Protein AF-A0A8X6QR42-F1 (afdb_monomer_lite)

Sequence (79 aa):
MVALRSEIAALSKQVERLSRERLSRPSRTRYGKSPYRSKTPSRRENYHYNDEFCYYHNRFGSKAKKCREPCTFAKASEN

Organism: Nephila pilipes (NCBI:txid299642)

Radius of gyration: 32.91 Å; chains: 1; bounding box: 52×25×92 Å

pLDDT: mean 74.38, std 14.89, range [41.66, 93.88]

Secondary structure (DSSP, 8-state):
-HHHHHHHHHHHHHHHHHHHHHHSS-----S----------TTSSS----TTS-HHHHHHGGG-S---SS-GGGGGS--

Structure (mmCIF, N/CA/C/O backbone):
data_AF-A0A8X6QR42-F1
#
_entry.id   AF-A0A8X6QR42-F1
#
loop_
_atom_site.group_PDB
_atom_site.id
_atom_site.type_symbol
_atom_site.label_atom_id
_atom_site.label_alt_id
_atom_site.label_comp_id
_atom_site.label_asym_id
_atom_site.label_entity_id
_atom_site.label_seq_id
_atom_site.pdbx_PDB_ins_code
_atom_site.Cartn_x
_atom_site.Cartn_y
_atom_site.Cartn_z
_atom_site.occupancy
_atom_site.B_iso_or_equiv
_atom_site.auth_seq_id
_atom_site.auth_comp_id
_atom_site.auth_asym_id
_atom_site.auth_atom_id
_atom_site.pdbx_PDB_model_num
ATOM 1 N N . MET A 1 1 ? -31.487 -13.337 50.121 1.00 60.78 1 MET A N 1
ATOM 2 C CA . MET A 1 1 ? -31.654 -11.920 49.709 1.00 60.78 1 MET A CA 1
ATOM 3 C C . MET A 1 1 ? -30.380 -11.083 49.858 1.00 60.78 1 MET A C 1
ATOM 5 O O . MET A 1 1 ? -30.065 -10.351 48.931 1.00 60.78 1 MET A O 1
ATOM 9 N N . VAL A 1 2 ? -29.635 -11.169 50.972 1.00 78.25 2 VAL A N 1
ATOM 10 C CA . VAL A 1 2 ? -28.411 -10.359 51.187 1.00 78.25 2 VAL A CA 1
ATOM 11 C C . VAL A 1 2 ? -27.249 -10.777 50.269 1.00 78.25 2 VAL A C 1
ATOM 13 O O . VAL A 1 2 ? -26.631 -9.911 49.662 1.00 78.25 2 VAL A O 1
ATOM 16 N N . ALA A 1 3 ? -27.029 -12.084 50.076 1.00 81.12 3 ALA A N 1
ATOM 17 C CA . ALA A 1 3 ? -25.975 -12.617 49.199 1.00 81.12 3 ALA A CA 1
ATOM 18 C C . ALA A 1 3 ? -26.109 -12.160 47.728 1.00 81.12 3 ALA A C 1
ATOM 20 O O . ALA A 1 3 ? -25.157 -11.671 47.125 1.00 81.12 3 ALA A O 1
ATOM 21 N N . LEU A 1 4 ? -27.331 -12.188 47.186 1.00 85.94 4 LEU A N 1
ATOM 22 C CA . LEU A 1 4 ? -27.609 -11.709 45.826 1.00 85.94 4 LEU A CA 1
ATOM 23 C C . LEU A 1 4 ? -27.334 -10.207 45.674 1.00 85.94 4 LEU A C 1
ATOM 25 O O . LEU A 1 4 ? -26.804 -9.760 44.663 1.00 85.94 4 LEU A O 1
ATOM 29 N N . ARG A 1 5 ? -27.650 -9.407 46.701 1.00 88.19 5 ARG A N 1
ATOM 30 C CA . ARG A 1 5 ? -27.357 -7.966 46.694 1.00 88.19 5 ARG A CA 1
ATOM 31 C C . ARG A 1 5 ? -25.854 -7.695 46.731 1.00 88.19 5 ARG A C 1
ATOM 33 O O . ARG A 1 5 ? -25.401 -6.770 46.060 1.00 88.19 5 ARG A O 1
ATOM 40 N N . SER A 1 6 ? -25.080 -8.499 47.464 1.00 88.06 6 SER A N 1
ATOM 41 C CA . SER A 1 6 ? -23.617 -8.386 47.461 1.00 88.06 6 SER A CA 1
ATOM 42 C C . SER A 1 6 ? -22.994 -8.795 46.128 1.00 88.06 6 SER A C 1
ATOM 44 O O . SER A 1 6 ? -22.064 -8.130 45.675 1.00 88.06 6 SER A O 1
ATOM 46 N N . GLU A 1 7 ? -23.531 -9.818 45.463 1.00 89.06 7 GLU A N 1
ATOM 47 C CA . GLU A 1 7 ? -23.074 -10.238 44.132 1.00 89.06 7 GLU A CA 1
ATOM 48 C C . GLU A 1 7 ? -23.348 -9.159 43.079 1.00 89.06 7 GLU A C 1
ATOM 50 O O . GLU A 1 7 ? -22.450 -8.791 42.321 1.00 89.06 7 GLU A O 1
ATOM 55 N N . ILE A 1 8 ? -24.544 -8.560 43.096 1.00 93.50 8 ILE A N 1
ATOM 56 C CA . ILE A 1 8 ? -24.891 -7.438 42.212 1.00 93.50 8 ILE A CA 1
ATOM 57 C C . ILE A 1 8 ? -23.974 -6.236 42.478 1.00 93.50 8 ILE A C 1
ATOM 59 O O . ILE A 1 8 ? -23.469 -5.626 41.539 1.00 93.50 8 ILE A O 1
ATOM 63 N N . ALA A 1 9 ? -23.699 -5.908 43.743 1.00 92.62 9 ALA A N 1
ATOM 64 C CA . ALA A 1 9 ? -22.796 -4.811 44.087 1.00 92.62 9 ALA A CA 1
ATOM 65 C C . ALA A 1 9 ? -21.353 -5.065 43.612 1.00 92.62 9 ALA A C 1
ATOM 67 O O . ALA A 1 9 ? -20.680 -4.142 43.145 1.00 92.62 9 ALA A O 1
ATOM 68 N N . ALA A 1 10 ? -20.876 -6.309 43.708 1.00 92.62 10 ALA A N 1
ATOM 69 C CA . ALA A 1 10 ? -19.558 -6.700 43.220 1.00 92.62 10 ALA A CA 1
ATOM 70 C C . ALA A 1 10 ? -19.471 -6.604 41.689 1.00 92.62 10 ALA A C 1
ATOM 72 O O . ALA A 1 10 ? -18.508 -6.039 41.165 1.00 92.62 10 ALA A O 1
ATOM 73 N N . LEU A 1 11 ? -20.495 -7.080 40.976 1.00 92.81 11 LEU A N 1
ATOM 74 C CA . LEU A 1 11 ? -20.576 -6.997 39.518 1.00 92.81 11 LEU A CA 1
ATOM 75 C C . LEU A 1 11 ? -20.655 -5.545 39.030 1.00 92.81 11 LEU A C 1
ATOM 77 O O . LEU A 1 11 ? -19.912 -5.168 38.124 1.00 92.81 11 LEU A O 1
ATOM 81 N N . SER A 1 12 ? -21.456 -4.694 39.677 1.00 93.88 12 SER A N 1
ATOM 82 C CA . SER A 1 12 ? -21.545 -3.265 39.342 1.00 93.88 12 SER A CA 1
ATOM 83 C C . SER A 1 12 ? -20.189 -2.561 39.440 1.00 93.88 12 SER A C 1
ATOM 85 O O . SER A 1 12 ? -19.818 -1.806 38.541 1.00 93.88 12 SER A O 1
ATOM 87 N N . LYS A 1 13 ? -19.389 -2.871 40.471 1.00 93.19 13 LYS A N 1
ATOM 88 C CA . LYS A 1 13 ? -18.020 -2.341 40.608 1.00 93.19 13 LYS A CA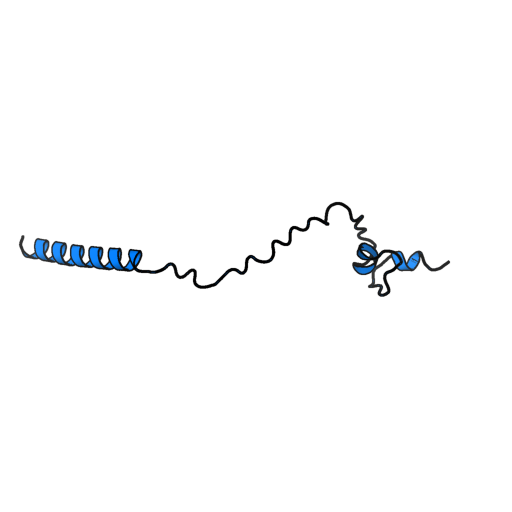 1
ATOM 89 C C . LYS A 1 13 ? -17.090 -2.820 39.492 1.00 93.19 13 LYS A C 1
ATOM 91 O O . LYS A 1 13 ? -16.241 -2.060 39.025 1.00 93.19 13 LYS A O 1
ATOM 96 N N . GLN A 1 14 ? -17.230 -4.071 39.050 1.00 91.94 14 GLN A N 1
ATOM 97 C CA . GLN A 1 14 ? -16.435 -4.600 37.938 1.00 91.94 14 GLN A CA 1
ATOM 98 C C . GLN A 1 14 ? -16.786 -3.907 36.616 1.00 91.94 14 GLN A C 1
ATOM 100 O O . GLN A 1 14 ? -15.879 -3.529 35.874 1.00 91.94 14 GLN A O 1
ATOM 105 N N . VAL A 1 15 ? -18.076 -3.675 36.352 1.00 93.62 15 VAL A N 1
ATOM 106 C CA . VAL A 1 15 ? -18.553 -2.957 35.157 1.00 93.62 15 VAL A CA 1
ATOM 107 C C . VAL A 1 15 ? -18.073 -1.507 35.152 1.00 93.62 15 VAL A C 1
ATOM 109 O O . VAL A 1 15 ? -17.594 -1.019 34.125 1.00 93.62 15 VAL A O 1
ATOM 112 N N . GLU A 1 16 ? -18.131 -0.825 36.295 1.00 92.56 16 GLU A N 1
ATOM 113 C CA . GLU A 1 16 ? -17.633 0.544 36.428 1.00 92.56 16 GLU A CA 1
ATOM 114 C C . GLU A 1 16 ? -16.126 0.626 36.134 1.00 92.56 16 GLU A C 1
ATOM 116 O O . GLU A 1 16 ? -15.680 1.476 35.358 1.00 92.56 16 GLU A O 1
ATOM 121 N N . ARG A 1 17 ? -15.339 -0.306 36.686 1.00 88.50 17 ARG A N 1
ATOM 122 C CA . ARG A 1 17 ? -13.891 -0.392 36.450 1.00 88.50 17 ARG A CA 1
ATOM 123 C C . ARG A 1 17 ? -13.560 -0.613 34.971 1.00 88.50 17 ARG A C 1
ATOM 125 O O . ARG A 1 17 ? -12.723 0.105 34.429 1.00 88.50 17 ARG A O 1
ATOM 132 N N . LEU A 1 18 ? -14.235 -1.559 34.314 1.00 88.06 18 LEU A N 1
ATOM 133 C CA . LEU A 1 18 ? -14.038 -1.856 32.888 1.00 88.06 18 LEU A CA 1
ATOM 134 C C . LEU A 1 18 ? -14.435 -0.676 31.992 1.00 88.06 18 LEU A C 1
ATOM 136 O O . LEU A 1 18 ? -13.749 -0.376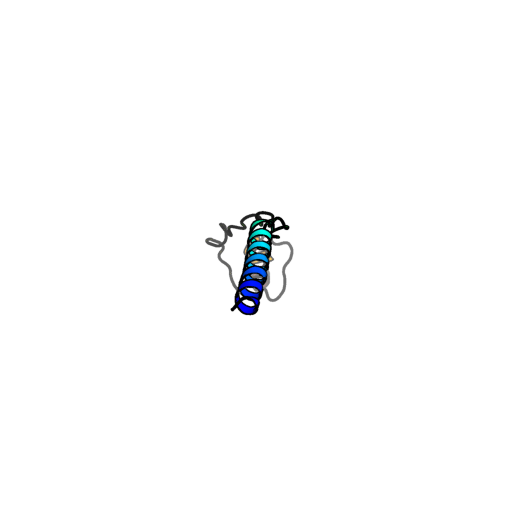 31.013 1.00 88.06 18 LEU A O 1
ATOM 140 N N . SER A 1 19 ? -15.513 0.025 32.344 1.00 86.44 19 SER A N 1
ATOM 141 C CA . SER A 1 19 ? -15.980 1.205 31.610 1.00 86.44 19 SER A CA 1
ATOM 142 C C . SER A 1 19 ? -14.952 2.336 31.670 1.00 86.44 19 SER A C 1
ATOM 144 O O . SER A 1 19 ? -14.601 2.911 30.639 1.00 86.44 19 SER A O 1
ATOM 146 N N . ARG A 1 20 ? -14.395 2.601 32.859 1.00 83.69 20 ARG A N 1
ATOM 147 C CA . ARG A 1 20 ? -13.319 3.585 33.048 1.00 83.69 20 ARG A CA 1
ATOM 148 C C . ARG A 1 20 ? -12.045 3.188 32.298 1.00 83.69 20 ARG A C 1
ATOM 150 O O . ARG A 1 20 ? -11.446 4.032 31.646 1.00 83.69 20 ARG A O 1
ATOM 157 N N . GLU A 1 21 ? -11.652 1.915 32.316 1.00 80.06 21 GLU A N 1
ATOM 158 C CA . GLU A 1 21 ? -10.470 1.434 31.585 1.00 80.06 21 GLU A CA 1
ATOM 159 C C . GLU A 1 21 ? -10.619 1.584 30.061 1.00 80.06 21 GLU A C 1
ATOM 161 O O . GLU A 1 21 ? -9.663 1.942 29.370 1.00 80.06 21 GLU A O 1
ATOM 166 N N . ARG A 1 22 ? -11.825 1.366 29.521 1.00 75.81 22 ARG A N 1
ATOM 167 C CA . ARG A 1 22 ? -12.107 1.541 28.089 1.00 75.81 22 ARG A CA 1
ATOM 168 C C . ARG A 1 22 ? -12.036 3.007 27.655 1.00 75.81 22 ARG A C 1
ATOM 170 O O . ARG A 1 22 ? -11.542 3.274 26.564 1.00 75.81 22 ARG A O 1
ATOM 177 N N . LEU A 1 23 ? -12.502 3.931 28.496 1.00 72.38 23 LEU A N 1
ATOM 178 C CA . LEU A 1 23 ? -12.455 5.376 28.236 1.00 72.38 23 LEU A CA 1
ATOM 179 C C . LEU A 1 23 ? -11.045 5.955 28.426 1.00 72.38 23 LEU A C 1
ATOM 181 O O . LEU A 1 23 ? -10.629 6.829 27.672 1.00 72.38 23 LEU A O 1
ATOM 185 N N . SER A 1 24 ? -10.291 5.429 29.392 1.00 66.12 24 SER A N 1
ATOM 186 C CA . SER A 1 24 ? -8.930 5.871 29.711 1.00 66.12 24 SER A CA 1
ATOM 187 C C . SER A 1 24 ? -7.846 5.200 28.870 1.00 66.12 24 SER A C 1
ATOM 189 O O . SER A 1 24 ? -6.670 5.501 29.062 1.00 66.12 24 SER A O 1
ATOM 191 N N . ARG A 1 25 ? -8.187 4.293 27.943 1.00 61.66 25 ARG A N 1
ATOM 192 C CA . ARG A 1 25 ? -7.234 3.802 26.940 1.00 61.66 25 ARG A CA 1
ATOM 193 C C . ARG A 1 25 ? -7.087 4.876 25.861 1.00 61.66 25 ARG A C 1
ATOM 195 O O . ARG A 1 25 ? -7.954 4.944 24.989 1.00 61.66 25 ARG A O 1
ATOM 202 N N . PRO A 1 26 ? -5.993 5.669 25.835 1.00 58.78 26 PRO A N 1
ATOM 203 C CA . PRO A 1 26 ? -5.656 6.410 24.632 1.00 58.78 26 PRO A CA 1
ATOM 204 C C . PRO A 1 26 ? -5.595 5.393 23.498 1.00 58.78 26 PRO A C 1
ATOM 206 O O . PRO A 1 26 ? -4.935 4.353 23.630 1.00 58.78 26 PRO A O 1
ATOM 209 N N . SER A 1 27 ? -6.350 5.658 22.428 1.00 61.88 27 SER A N 1
ATOM 210 C CA . SER A 1 27 ? -6.337 4.839 21.223 1.00 61.88 27 SER A CA 1
ATOM 211 C C . SER A 1 27 ? -4.883 4.517 20.906 1.00 61.88 27 SER A C 1
ATOM 213 O O . SER A 1 27 ? -4.085 5.409 20.616 1.00 61.88 27 SER A O 1
ATOM 215 N N . ARG A 1 28 ? -4.510 3.235 20.982 1.00 58.66 28 ARG A N 1
ATOM 216 C CA . ARG A 1 28 ? -3.176 2.768 20.589 1.00 58.66 28 ARG A CA 1
ATOM 217 C C . ARG A 1 28 ? -2.988 2.846 19.070 1.00 58.66 28 ARG A C 1
ATOM 219 O O . ARG A 1 28 ? -2.164 2.128 18.525 1.00 58.66 28 ARG A O 1
ATOM 226 N N . THR A 1 29 ? -3.622 3.803 18.397 1.00 57.50 29 THR A N 1
ATOM 227 C CA . THR A 1 29 ? -3.105 4.424 17.178 1.00 57.50 29 THR A CA 1
ATOM 228 C C . THR A 1 29 ? -1.867 5.275 17.501 1.00 57.50 29 THR A C 1
ATOM 230 O O . THR A 1 29 ? -1.710 6.395 17.029 1.00 57.50 29 THR A O 1
ATOM 233 N N . ARG A 1 30 ? -0.943 4.726 18.302 1.00 57.56 30 ARG A N 1
ATOM 234 C CA . ARG A 1 30 ? 0.476 5.012 18.161 1.00 57.56 30 ARG A CA 1
ATOM 235 C C . ARG A 1 30 ? 0.903 4.229 16.939 1.00 57.56 30 ARG A C 1
ATOM 237 O O . ARG A 1 30 ? 1.077 3.027 17.026 1.00 57.56 30 ARG A O 1
ATOM 244 N N . TYR A 1 31 ? 0.924 4.902 15.807 1.00 53.69 31 TYR A N 1
ATOM 245 C CA . TYR A 1 31 ? 2.055 4.953 14.892 1.00 53.69 31 TYR A CA 1
ATOM 246 C C . TYR A 1 31 ? 1.597 5.870 13.774 1.00 53.69 31 TYR A C 1
ATOM 248 O O . TYR A 1 31 ? 0.608 5.592 13.096 1.00 53.69 31 TYR A O 1
ATOM 256 N N . GLY A 1 32 ? 2.283 7.003 13.639 1.00 54.56 32 GLY A N 1
ATOM 257 C CA . GLY A 1 32 ? 2.081 7.912 12.531 1.00 54.56 32 GLY A CA 1
ATOM 258 C C . GLY A 1 32 ? 2.101 7.120 11.233 1.00 54.56 32 GLY A C 1
ATOM 259 O O . GLY A 1 32 ? 3.154 6.683 10.772 1.00 54.56 32 GLY A O 1
ATOM 260 N N . LYS A 1 33 ? 0.935 6.971 10.607 1.00 51.66 33 LYS A N 1
ATOM 261 C CA . LYS A 1 33 ? 0.913 6.948 9.157 1.00 51.66 33 LYS A CA 1
ATOM 262 C C . LYS A 1 33 ? 1.423 8.327 8.780 1.00 51.66 33 LYS A C 1
ATOM 264 O O . LYS A 1 33 ? 0.663 9.290 8.776 1.00 51.66 33 LYS A O 1
ATOM 269 N N . SER A 1 34 ? 2.731 8.416 8.518 1.00 55.88 34 SER A N 1
ATOM 270 C CA . SER A 1 34 ? 3.244 9.357 7.526 1.00 55.88 34 SER A CA 1
ATOM 271 C C . SER A 1 34 ? 2.147 9.459 6.467 1.00 55.88 34 SER A C 1
ATOM 273 O O . SER A 1 34 ? 1.724 8.389 6.004 1.00 55.88 34 SER A O 1
ATOM 275 N N . PRO A 1 35 ? 1.580 10.648 6.173 1.00 55.59 35 PRO A N 1
ATOM 276 C CA . PRO A 1 35 ? 0.671 10.758 5.050 1.00 55.59 35 PRO A CA 1
ATOM 277 C C . PRO A 1 35 ? 1.523 10.279 3.895 1.00 55.59 35 PRO A C 1
ATOM 279 O O . PRO A 1 35 ? 2.501 10.937 3.542 1.00 55.59 35 PRO A O 1
ATOM 282 N N . TYR A 1 36 ? 1.269 9.038 3.479 1.00 57.84 36 TYR A N 1
ATOM 283 C CA . TYR A 1 36 ? 2.110 8.288 2.574 1.00 57.84 36 TYR A CA 1
ATOM 284 C C . TYR A 1 36 ? 1.929 9.039 1.287 1.00 57.84 36 TYR A C 1
ATOM 286 O O . TYR A 1 36 ? 0.930 8.817 0.608 1.00 57.84 36 TYR A O 1
ATOM 294 N N . ARG A 1 37 ? 2.805 10.041 1.118 1.00 58.34 37 ARG A N 1
ATOM 295 C CA . ARG A 1 37 ? 2.887 11.053 0.080 1.00 58.34 37 ARG A CA 1
ATOM 296 C C . ARG A 1 37 ? 1.895 10.677 -0.978 1.00 58.34 37 ARG A C 1
ATOM 298 O O . ARG A 1 37 ? 2.235 9.747 -1.706 1.00 58.34 37 ARG A O 1
ATOM 305 N N . SER A 1 38 ? 0.691 11.264 -0.946 1.00 57.97 38 SER A N 1
ATOM 306 C CA . SER A 1 38 ? -0.396 10.906 -1.851 1.00 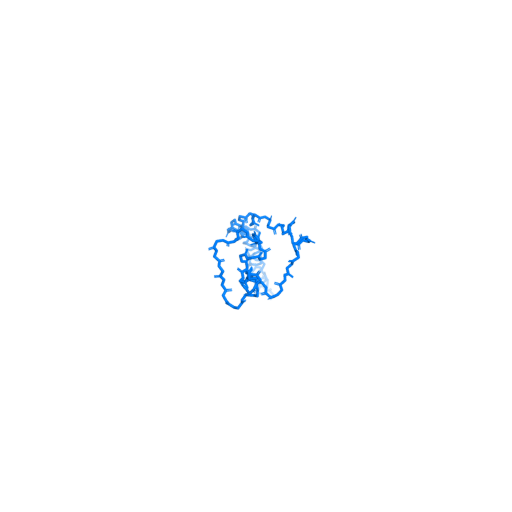57.97 38 SER A CA 1
ATOM 307 C C . SER A 1 38 ? 0.216 10.842 -3.235 1.00 57.97 38 SER A C 1
ATOM 309 O O . SER A 1 38 ? 0.486 11.867 -3.856 1.00 57.97 38 SER A O 1
ATOM 311 N N . LYS A 1 39 ? 0.572 9.631 -3.670 1.00 56.19 39 LYS A N 1
ATOM 312 C CA . LYS A 1 39 ? 1.094 9.373 -4.997 1.00 56.19 39 LYS A CA 1
ATOM 313 C C . LYS A 1 39 ? -0.182 9.342 -5.796 1.00 56.19 39 LYS A C 1
ATOM 315 O O . LYS A 1 39 ? -0.638 8.279 -6.190 1.00 56.19 39 LYS A O 1
ATOM 320 N N . THR A 1 40 ? -0.807 10.506 -5.950 1.00 58.69 40 THR A N 1
ATOM 321 C CA . THR A 1 40 ? -1.678 10.740 -7.079 1.00 58.69 40 THR A CA 1
ATOM 322 C C . THR A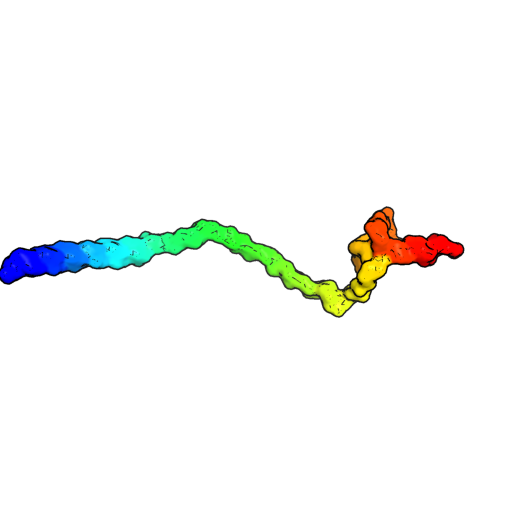 1 40 ? -0.832 10.327 -8.275 1.00 58.69 40 THR A C 1
ATOM 324 O O . THR A 1 40 ? 0.220 10.926 -8.524 1.00 58.69 40 THR A O 1
ATOM 327 N N . PRO A 1 41 ? -1.192 9.263 -9.003 1.00 55.06 41 PRO A N 1
ATOM 328 C CA . PRO A 1 41 ? -0.558 8.997 -10.269 1.00 55.06 41 PRO A CA 1
ATOM 329 C C . PRO A 1 41 ? -1.170 9.989 -11.267 1.00 55.06 41 PRO A C 1
ATOM 331 O O . PRO A 1 41 ? -1.741 9.576 -12.265 1.00 55.06 41 PRO A O 1
ATOM 334 N N . SER A 1 42 ? -1.065 11.307 -11.035 1.00 55.59 42 SER A N 1
ATOM 335 C CA . SER A 1 42 ? -1.629 12.335 -11.932 1.00 55.59 42 SER A CA 1
ATOM 336 C C . SER A 1 42 ? -0.824 12.498 -13.229 1.00 55.59 42 SER A C 1
ATOM 338 O O . SER A 1 42 ? -0.808 13.554 -13.851 1.00 55.59 42 SER A O 1
ATOM 340 N N . ARG A 1 43 ? -0.115 11.445 -13.642 1.00 55.34 43 ARG A N 1
ATOM 341 C CA . ARG A 1 43 ? 0.588 11.352 -14.925 1.00 55.34 43 ARG A CA 1
ATOM 342 C C . ARG A 1 43 ? 0.365 10.023 -15.637 1.00 55.34 43 ARG A C 1
ATOM 344 O O . ARG A 1 43 ? 1.112 9.715 -16.555 1.00 55.34 43 ARG A O 1
ATOM 351 N N . ARG A 1 44 ? -0.612 9.209 -15.222 1.00 54.84 44 ARG A N 1
ATOM 352 C CA . ARG A 1 44 ? -0.898 7.939 -15.911 1.00 54.84 44 ARG A CA 1
ATOM 353 C C . ARG A 1 44 ? -1.847 8.052 -17.103 1.00 54.84 44 ARG A C 1
ATOM 355 O O . ARG A 1 44 ? -2.005 7.059 -17.791 1.00 54.84 44 ARG A O 1
ATOM 362 N N . GLU A 1 45 ? -2.417 9.219 -17.390 1.00 53.34 45 GLU A N 1
ATOM 363 C CA . GLU A 1 45 ? -3.446 9.316 -18.439 1.00 53.34 45 GLU A CA 1
ATOM 364 C C . GLU A 1 45 ? -2.947 9.651 -19.848 1.00 53.34 45 GLU A C 1
ATOM 366 O O . GLU A 1 45 ? -3.732 9.568 -20.777 1.00 53.34 45 GLU A O 1
ATOM 371 N N . ASN A 1 46 ? -1.668 9.987 -20.058 1.00 54.12 46 ASN A N 1
ATOM 372 C CA . ASN A 1 46 ? -1.195 10.407 -21.389 1.00 54.12 46 ASN A CA 1
ATOM 373 C C . ASN A 1 46 ? 0.209 9.895 -21.738 1.00 54.12 46 ASN A C 1
ATOM 375 O O . ASN A 1 46 ? 1.000 10.600 -22.359 1.00 54.12 46 ASN A O 1
ATOM 379 N N . TYR A 1 47 ? 0.558 8.680 -21.320 1.00 59.78 47 TYR A N 1
ATOM 380 C CA . TYR A 1 47 ? 1.693 7.991 -21.929 1.00 59.78 47 TYR A CA 1
ATOM 381 C C . TYR A 1 47 ? 1.128 6.862 -22.774 1.00 59.78 47 TYR A C 1
ATOM 383 O O . TYR A 1 47 ? 0.469 5.978 -22.232 1.00 59.78 47 TYR A O 1
ATOM 391 N N . HIS A 1 48 ? 1.370 6.914 -24.086 1.00 67.00 48 HIS A N 1
ATOM 392 C CA . HIS A 1 48 ? 1.164 5.793 -24.998 1.00 67.00 48 HIS A CA 1
ATOM 393 C C . HIS A 1 48 ? 2.063 4.639 -24.542 1.00 67.00 48 HIS A C 1
ATOM 395 O O . HIS A 1 48 ? 3.202 4.500 -24.988 1.00 67.00 48 HIS A O 1
ATOM 401 N N . TYR A 1 49 ? 1.580 3.880 -23.562 1.00 72.56 49 TYR A N 1
ATOM 402 C CA . TYR A 1 49 ? 2.229 2.677 -23.090 1.00 72.56 49 TYR A CA 1
ATOM 403 C C . TYR A 1 49 ? 2.043 1.624 -24.174 1.00 72.56 49 TYR A C 1
ATOM 405 O O . TYR A 1 49 ? 0.924 1.199 -24.439 1.00 72.56 49 TYR A O 1
ATOM 413 N N . ASN A 1 50 ? 3.138 1.268 -24.832 1.00 78.75 50 ASN A N 1
ATOM 414 C CA . ASN A 1 50 ? 3.174 0.194 -25.806 1.00 78.75 50 ASN A CA 1
ATOM 415 C C . ASN A 1 50 ? 3.702 -1.052 -25.096 1.00 78.75 50 ASN A C 1
ATOM 417 O O . ASN A 1 50 ? 4.835 -1.041 -24.604 1.00 78.75 50 ASN A O 1
ATOM 421 N N . ASP A 1 51 ? 2.911 -2.122 -25.059 1.00 81.62 51 ASP A N 1
ATOM 422 C CA . ASP A 1 51 ? 3.303 -3.407 -24.463 1.00 81.62 51 ASP A CA 1
ATOM 423 C C . ASP A 1 51 ? 4.532 -4.037 -25.143 1.00 81.62 51 ASP A C 1
ATOM 425 O O . ASP A 1 51 ? 5.244 -4.838 -24.543 1.00 81.62 51 ASP A O 1
ATOM 429 N N . GLU A 1 52 ? 4.839 -3.625 -26.374 1.00 84.12 52 GLU A N 1
ATOM 430 C CA . GLU A 1 52 ? 5.998 -4.098 -27.138 1.00 84.12 52 GLU A CA 1
ATOM 431 C C . GLU A 1 52 ? 7.317 -3.393 -26.760 1.00 84.12 52 GLU A C 1
ATOM 433 O O . GLU A 1 52 ? 8.409 -3.832 -27.140 1.00 84.12 52 GLU A O 1
ATOM 438 N N . PHE A 1 53 ? 7.243 -2.288 -26.009 1.00 88.62 53 PHE A N 1
ATOM 439 C CA . PHE A 1 53 ? 8.402 -1.495 -25.601 1.00 88.62 53 PHE A CA 1
ATOM 440 C C . PHE A 1 53 ? 8.766 -1.742 -24.135 1.00 88.62 53 PHE A C 1
ATOM 442 O O . PHE A 1 53 ? 7.921 -1.873 -23.250 1.00 88.62 53 PHE A O 1
ATOM 449 N N . CYS A 1 54 ? 10.064 -1.734 -23.825 1.00 89.00 54 CYS A N 1
ATOM 450 C CA . CYS A 1 54 ? 10.496 -1.872 -22.439 1.00 89.00 54 CYS A CA 1
ATOM 451 C C . CYS A 1 54 ? 10.118 -0.639 -21.604 1.00 89.00 54 CYS A C 1
ATOM 453 O O . CYS A 1 54 ? 9.879 0.453 -22.124 1.00 89.00 54 CYS A O 1
ATOM 455 N N . TYR A 1 55 ? 10.145 -0.786 -20.276 1.00 87.00 55 TYR A N 1
ATOM 456 C CA . TYR A 1 55 ? 9.884 0.310 -19.333 1.00 87.00 55 TYR A CA 1
ATOM 457 C C . TYR A 1 55 ? 10.673 1.592 -19.653 1.00 87.00 55 TYR A C 1
ATOM 459 O O . TYR A 1 55 ? 10.152 2.699 -19.520 1.00 87.00 55 TYR A O 1
ATOM 467 N N . TYR A 1 56 ? 11.930 1.450 -20.082 1.00 89.38 56 TYR A N 1
ATOM 468 C CA . TYR A 1 56 ? 12.776 2.591 -20.416 1.00 89.38 56 TYR A CA 1
ATOM 469 C C . TYR A 1 56 ? 12.312 3.287 -21.702 1.00 89.38 56 TYR A C 1
ATOM 471 O O . TYR A 1 56 ? 12.180 4.506 -21.696 1.00 89.38 56 TYR A O 1
ATOM 479 N N . HIS A 1 57 ? 11.986 2.552 -22.767 1.00 89.19 57 HIS A N 1
ATOM 480 C CA . HIS A 1 57 ? 11.490 3.145 -24.016 1.00 89.19 57 HIS A CA 1
ATOM 481 C C . HIS A 1 57 ? 10.078 3.727 -23.867 1.00 89.19 57 HIS A C 1
ATOM 483 O O . HIS A 1 57 ? 9.820 4.814 -24.369 1.00 89.19 57 HIS A O 1
ATOM 489 N N . ASN A 1 58 ? 9.204 3.109 -23.068 1.00 86.19 58 ASN A N 1
ATOM 490 C CA . ASN A 1 58 ? 7.892 3.681 -22.740 1.00 86.19 58 ASN A CA 1
ATOM 491 C C . ASN A 1 58 ? 7.983 5.008 -21.965 1.00 86.19 58 ASN A C 1
ATOM 493 O O . ASN A 1 58 ? 7.098 5.854 -22.056 1.00 86.19 58 ASN A O 1
ATOM 497 N N . ARG A 1 59 ? 9.054 5.205 -21.187 1.00 84.62 59 ARG A N 1
ATOM 498 C CA . ARG A 1 59 ? 9.234 6.402 -20.353 1.00 84.62 59 ARG A CA 1
ATOM 499 C C . ARG A 1 59 ? 10.097 7.485 -21.001 1.00 84.62 59 ARG A C 1
ATOM 501 O O . ARG A 1 59 ? 9.884 8.665 -20.732 1.00 84.62 59 ARG A O 1
ATOM 508 N N . PHE A 1 60 ? 11.094 7.093 -21.789 1.00 85.62 60 PHE A N 1
ATOM 509 C CA . PHE A 1 60 ? 12.123 7.985 -22.330 1.00 85.62 60 PHE A CA 1
ATOM 510 C C . PHE A 1 60 ? 12.153 8.015 -23.869 1.00 85.62 60 PHE A C 1
ATOM 512 O O . PHE A 1 60 ? 12.887 8.828 -24.433 1.00 85.62 60 PHE A O 1
ATOM 519 N N . GLY A 1 61 ? 11.374 7.166 -24.549 1.00 85.56 61 GLY A N 1
ATOM 520 C CA . GLY A 1 61 ? 11.381 7.033 -26.008 1.00 85.56 61 GLY A CA 1
ATOM 521 C C . GLY A 1 61 ? 12.770 6.688 -26.544 1.00 85.56 61 GLY A C 1
ATOM 522 O O . GLY A 1 61 ? 13.541 5.990 -25.885 1.00 85.56 61 GLY A O 1
ATOM 523 N N . SER A 1 62 ? 13.132 7.270 -27.690 1.00 84.56 62 SER A N 1
ATOM 524 C CA . SER A 1 62 ? 14.453 7.127 -28.330 1.00 84.56 62 SER A CA 1
ATOM 525 C C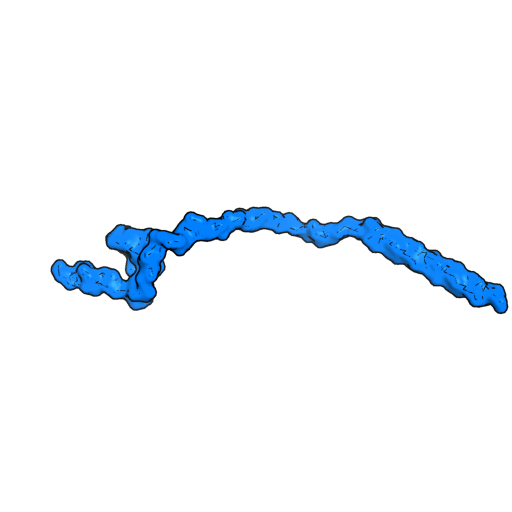 . SER A 1 62 ? 15.633 7.627 -27.492 1.00 84.56 62 SER A C 1
ATOM 527 O O . SER A 1 62 ? 16.781 7.343 -27.815 1.00 84.56 62 SER A O 1
ATOM 529 N N . LYS A 1 63 ? 15.386 8.357 -26.396 1.00 83.38 63 LYS A N 1
ATOM 530 C CA . LYS A 1 63 ? 16.438 8.837 -25.485 1.00 83.38 63 LYS A CA 1
ATOM 531 C C . LYS A 1 63 ? 16.821 7.803 -24.419 1.00 83.38 63 LYS A C 1
ATOM 533 O O . LYS A 1 63 ? 17.656 8.093 -23.556 1.00 83.38 63 LYS A O 1
ATOM 538 N N . ALA A 1 64 ? 16.204 6.620 -24.419 1.00 85.69 64 ALA A N 1
ATOM 539 C CA . ALA A 1 64 ? 16.532 5.558 -23.481 1.00 85.69 64 ALA A CA 1
ATOM 540 C C . ALA A 1 64 ? 17.947 5.013 -23.742 1.00 85.69 64 ALA A C 1
ATOM 542 O O . ALA A 1 64 ? 18.227 4.415 -24.770 1.00 85.69 64 ALA A O 1
ATOM 543 N N . LYS A 1 65 ? 18.846 5.169 -22.765 1.00 83.88 65 LYS A N 1
ATOM 544 C CA . LYS A 1 65 ? 20.224 4.640 -22.840 1.00 83.88 65 LYS A CA 1
ATOM 545 C C . LYS A 1 65 ? 20.331 3.152 -22.498 1.00 83.88 65 LYS A C 1
ATOM 547 O O . LYS A 1 65 ? 21.399 2.564 -22.621 1.00 83.88 65 LYS A O 1
ATOM 552 N N . LYS A 1 66 ? 19.259 2.569 -21.960 1.00 82.69 66 LYS A N 1
ATOM 553 C CA . LYS A 1 66 ? 19.208 1.177 -21.512 1.00 82.69 66 LYS A CA 1
ATOM 554 C C . LYS A 1 66 ? 17.956 0.530 -22.081 1.00 82.69 66 LYS A C 1
ATOM 556 O O . LYS A 1 66 ? 16.849 0.942 -21.742 1.00 82.69 66 LYS A O 1
ATOM 561 N N . CYS A 1 67 ? 18.149 -0.479 -22.921 1.00 88.12 67 CYS A N 1
ATOM 562 C CA . CYS A 1 67 ? 17.093 -1.358 -23.402 1.00 88.12 67 CYS A CA 1
ATOM 563 C C . CYS A 1 67 ? 17.026 -2.615 -22.520 1.00 88.12 67 CYS A C 1
ATOM 565 O O . CYS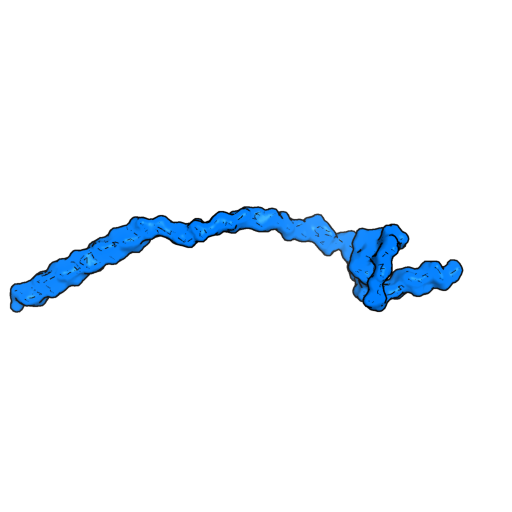 A 1 67 ? 18.044 -3.042 -21.978 1.00 88.12 67 CYS A O 1
ATOM 567 N N . ARG A 1 68 ? 15.834 -3.198 -22.358 1.00 85.56 68 ARG A N 1
ATOM 568 C CA . ARG A 1 68 ? 15.643 -4.491 -21.689 1.00 85.56 68 ARG A CA 1
ATOM 569 C C . ARG A 1 68 ? 14.774 -5.356 -22.587 1.00 85.56 68 ARG A C 1
ATOM 571 O O . ARG A 1 68 ? 13.681 -4.925 -22.935 1.00 85.56 68 ARG A O 1
ATOM 578 N N . GLU A 1 69 ? 15.261 -6.536 -22.942 1.00 81.81 69 GLU A N 1
ATOM 579 C CA . GLU A 1 69 ? 14.521 -7.492 -23.766 1.00 81.81 69 GLU A CA 1
ATOM 580 C C . GLU A 1 69 ? 13.350 -8.116 -22.984 1.00 81.81 69 GLU A C 1
ATOM 582 O O . GLU A 1 69 ? 13.456 -8.279 -21.761 1.00 81.81 69 GLU A O 1
ATOM 587 N N . PRO A 1 70 ? 12.239 -8.473 -23.655 1.00 85.19 70 PRO A N 1
ATOM 588 C CA . PRO A 1 70 ? 11.942 -8.270 -25.078 1.00 85.19 70 PRO A CA 1
ATOM 589 C C . PRO A 1 70 ? 11.472 -6.829 -25.359 1.00 85.19 70 PRO A C 1
ATOM 591 O O . PRO A 1 70 ? 10.564 -6.328 -24.704 1.00 85.19 70 PRO A O 1
ATOM 594 N N . CYS A 1 71 ? 12.096 -6.142 -26.320 1.00 87.19 71 CYS A N 1
ATOM 595 C CA . CYS A 1 71 ? 11.735 -4.770 -26.686 1.00 87.19 71 CYS A CA 1
ATOM 596 C C . CYS A 1 71 ? 11.864 -4.570 -28.194 1.00 87.19 71 CYS A C 1
ATOM 598 O O . CYS A 1 71 ? 12.964 -4.645 -28.740 1.00 87.19 71 CYS A O 1
ATOM 600 N N . THR A 1 72 ? 10.757 -4.263 -28.864 1.00 85.06 72 THR A N 1
ATOM 601 C CA . THR A 1 72 ? 10.729 -4.079 -30.324 1.00 85.06 72 THR A CA 1
ATOM 602 C C . THR A 1 72 ? 11.304 -2.735 -30.766 1.00 85.06 72 THR A C 1
ATOM 604 O O . THR A 1 72 ? 11.710 -2.607 -31.914 1.00 85.06 72 THR A O 1
ATOM 607 N N . PHE A 1 73 ? 11.453 -1.766 -29.851 1.00 81.56 73 PHE A N 1
ATOM 608 C CA . PHE A 1 73 ? 12.054 -0.458 -30.149 1.00 81.56 73 PHE A CA 1
ATOM 609 C C . PHE A 1 73 ? 13.481 -0.565 -30.717 1.00 81.56 73 PHE A C 1
ATOM 611 O O . PHE A 1 73 ? 13.848 0.202 -31.598 1.00 81.56 73 PHE A O 1
ATOM 618 N N . ALA A 1 74 ? 14.274 -1.544 -30.261 1.00 68.88 74 ALA A N 1
ATOM 619 C CA . ALA A 1 74 ? 15.630 -1.767 -30.772 1.00 68.88 74 ALA A CA 1
ATOM 620 C C . ALA A 1 74 ? 15.638 -2.308 -32.214 1.00 68.88 74 ALA A C 1
ATOM 622 O O . ALA A 1 74 ? 16.544 -1.992 -32.975 1.00 68.88 74 ALA A O 1
ATOM 623 N N . LYS A 1 75 ? 14.595 -3.048 -32.625 1.00 60.78 75 LYS A N 1
ATOM 624 C CA . LYS A 1 75 ? 14.451 -3.534 -34.010 1.00 60.78 75 LYS A CA 1
ATOM 625 C C . LYS A 1 75 ? 14.182 -2.404 -35.010 1.00 60.78 75 LYS A C 1
ATOM 627 O O . LYS A 1 75 ? 14.366 -2.605 -36.200 1.00 60.78 75 LYS A O 1
ATOM 632 N N . ALA A 1 76 ? 13.743 -1.233 -34.540 1.00 57.59 76 ALA A N 1
ATOM 633 C CA . ALA A 1 76 ? 13.495 -0.062 -35.379 1.00 57.59 76 ALA A CA 1
ATOM 634 C C . ALA A 1 76 ? 14.737 0.835 -35.567 1.00 57.59 76 ALA A C 1
ATOM 636 O O . ALA A 1 76 ? 14.680 1.771 -36.358 1.00 57.59 76 ALA A O 1
ATOM 637 N N . SER A 1 77 ? 15.839 0.584 -34.844 1.00 57.28 77 SER A N 1
ATOM 638 C CA . SER A 1 77 ? 17.080 1.378 -34.921 1.00 57.28 77 SER A CA 1
ATOM 639 C C . SER A 1 77 ? 18.220 0.704 -35.695 1.00 57.28 77 SER A C 1
ATOM 641 O O . SER A 1 77 ? 19.351 1.174 -35.622 1.00 57.28 77 SER A O 1
ATOM 643 N N . GLU A 1 78 ? 17.939 -0.380 -36.419 1.00 52.22 78 GLU A N 1
ATOM 644 C CA . GLU A 1 78 ? 18.860 -1.002 -37.379 1.00 52.22 78 GLU A CA 1
ATOM 645 C C . GLU A 1 78 ? 18.233 -0.968 -38.779 1.00 52.22 78 GLU A C 1
ATOM 647 O O . GLU A 1 78 ? 17.600 -1.928 -39.215 1.00 52.22 78 GLU A O 1
ATOM 652 N N . ASN A 1 79 ? 18.388 0.175 -39.453 1.00 41.66 79 ASN A N 1
ATOM 653 C CA . ASN A 1 79 ? 18.610 0.262 -40.899 1.00 41.66 79 ASN A CA 1
ATOM 654 C C . ASN A 1 79 ? 19.287 1.590 -41.250 1.00 41.66 79 ASN A C 1
ATOM 656 O O . ASN A 1 79 ? 18.736 2.646 -40.866 1.00 41.66 79 ASN A O 1
#

Foldseek 3Di:
DVVVVVVVVVVVVVVVVVVVVVVPPDPPPPDDPPVVPPPPVVPPPDQPDDPQADPQCSVPNPNRPDGDPPHCSVVVVDD